Protein AF-A0A3D0ZHP4-F1 (afdb_monomer_lite)

pLDDT: mean 75.0, std 13.69, range [47.16, 89.38]

Secondary structure (DSSP, 8-state):
-----PPPP----------HHHHHHHHHHHHHHHHHHHHHHHHHHHH-TTGGGS-HHHHHHHHHHHHHHHHHHHHHHH-TT--SSTTS--

Foldseek 3Di:
DDDDDDDPDPPQPPFPPCDPVLVVVLVVLVVCLVVVLVVVLVCCVVPPVVLVVDDPVVSVVVSVVSSLVSVLVSVCSVTVSDDDCSPPDD

Radius of gyration: 19.93 Å; chains: 1; bounding box: 29×60×45 Å

Sequence (90 aa):
MPEPTTPPAKRKPSSRSMTPEKSETLKKLRSSVGHLSTTTLRQLEKSLPWYSRLSSDERSALGMVAQNGIAAFVTWYERPSSPSWILTDV

Structure (mmCI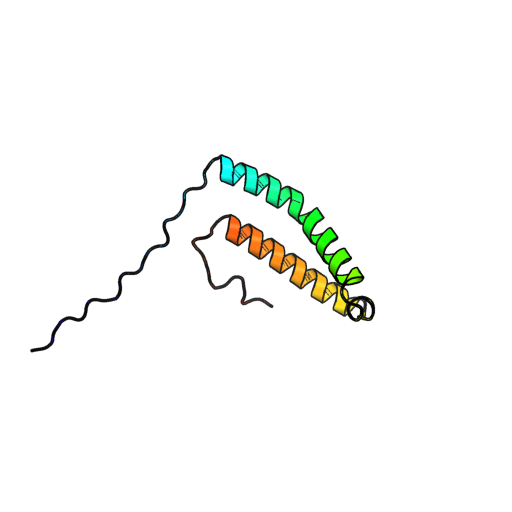F, N/CA/C/O backbone):
data_AF-A0A3D0ZHP4-F1
#
_entry.id   AF-A0A3D0ZHP4-F1
#
loop_
_atom_site.group_PDB
_atom_site.id
_atom_site.type_symbol
_atom_site.label_atom_id
_atom_site.label_alt_id
_atom_site.label_comp_id
_atom_site.label_asym_id
_atom_site.label_entity_id
_atom_site.label_seq_id
_atom_site.pdbx_PDB_ins_code
_atom_site.Cartn_x
_atom_site.Cartn_y
_atom_site.Cartn_z
_atom_site.occupancy
_atom_site.B_iso_or_equiv
_atom_site.auth_seq_id
_atom_site.auth_comp_id
_atom_site.auth_asym_id
_atom_site.auth_atom_id
_atom_site.pdbx_PDB_model_num
ATOM 1 N N . MET A 1 1 ? 8.939 -51.472 -27.650 1.00 55.38 1 MET A N 1
ATOM 2 C CA . MET A 1 1 ? 8.895 -50.142 -28.292 1.00 55.38 1 MET A CA 1
ATOM 3 C C . MET A 1 1 ? 8.530 -49.117 -27.224 1.00 55.38 1 MET A C 1
ATOM 5 O O . MET A 1 1 ? 7.386 -49.151 -26.793 1.00 55.38 1 MET A O 1
ATOM 9 N N . PRO A 1 2 ? 9.453 -48.284 -26.720 1.00 59.25 2 PRO A N 1
ATOM 10 C CA . PRO A 1 2 ? 9.082 -47.082 -25.977 1.00 59.25 2 PRO A CA 1
ATOM 11 C C . PRO A 1 2 ? 9.082 -45.860 -26.912 1.00 59.25 2 PRO A C 1
ATOM 13 O O . PRO A 1 2 ? 10.106 -45.546 -27.518 1.00 59.25 2 PRO A O 1
ATOM 16 N N . GLU A 1 3 ? 7.939 -45.185 -27.048 1.00 61.31 3 GLU A N 1
ATOM 17 C CA . GLU A 1 3 ? 7.857 -43.866 -27.690 1.00 61.31 3 GLU A CA 1
ATOM 18 C C . GLU A 1 3 ? 8.547 -42.792 -26.822 1.00 61.31 3 GLU A C 1
ATOM 20 O O . GLU A 1 3 ? 8.413 -42.816 -25.595 1.00 61.31 3 GLU A O 1
ATOM 25 N N . PRO A 1 4 ? 9.267 -41.825 -27.421 1.00 60.62 4 PRO A N 1
ATOM 26 C CA . PRO A 1 4 ? 9.832 -40.690 -26.704 1.00 60.62 4 PRO A CA 1
ATOM 27 C C . PRO A 1 4 ? 8.778 -39.583 -26.550 1.00 60.62 4 PRO A C 1
ATOM 29 O O . PRO A 1 4 ? 8.576 -38.767 -27.451 1.00 60.62 4 PRO A O 1
ATOM 32 N N . THR A 1 5 ? 8.111 -39.502 -25.398 1.00 63.28 5 THR A N 1
ATOM 33 C CA . THR A 1 5 ? 7.232 -38.357 -25.118 1.00 63.28 5 THR A CA 1
ATOM 34 C C . THR A 1 5 ? 8.084 -37.114 -24.867 1.00 63.28 5 THR A C 1
ATOM 36 O O . THR A 1 5 ? 8.838 -37.010 -23.901 1.00 63.28 5 THR A O 1
ATOM 39 N N . THR A 1 6 ? 7.978 -36.173 -25.797 1.00 64.81 6 THR A N 1
ATOM 40 C CA . THR A 1 6 ? 8.652 -34.873 -25.799 1.00 64.81 6 THR A CA 1
ATOM 41 C C . THR A 1 6 ? 8.287 -34.062 -24.539 1.00 64.81 6 THR A C 1
ATOM 43 O O . THR A 1 6 ? 7.108 -34.010 -24.184 1.00 64.81 6 THR A O 1
ATOM 46 N N . PRO A 1 7 ? 9.241 -33.387 -23.866 1.00 62.97 7 PRO A N 1
ATOM 47 C CA . PRO A 1 7 ? 8.930 -32.465 -22.772 1.00 62.97 7 PRO A CA 1
ATOM 48 C C . PRO A 1 7 ? 8.073 -31.287 -23.266 1.00 62.97 7 PRO A C 1
ATOM 50 O O . PRO A 1 7 ? 8.361 -30.744 -24.338 1.00 62.97 7 PRO A O 1
ATOM 53 N N . PRO A 1 8 ? 7.065 -30.816 -22.507 1.00 54.12 8 PRO A N 1
ATOM 54 C CA . PRO A 1 8 ? 6.275 -29.668 -22.922 1.00 54.12 8 PRO A CA 1
ATOM 55 C C . PRO A 1 8 ? 7.171 -28.429 -23.000 1.00 54.12 8 PRO A C 1
ATOM 57 O O . PRO A 1 8 ? 7.870 -28.060 -22.052 1.00 54.12 8 PRO A O 1
ATOM 60 N N . ALA A 1 9 ? 7.150 -27.800 -24.173 1.00 52.28 9 ALA A N 1
ATOM 61 C CA . ALA A 1 9 ? 7.858 -26.574 -24.481 1.00 52.28 9 ALA A CA 1
ATOM 62 C C . ALA A 1 9 ? 7.614 -25.516 -23.395 1.00 52.28 9 ALA A C 1
ATOM 64 O O . ALA A 1 9 ? 6.498 -25.022 -23.215 1.00 52.28 9 ALA A O 1
ATOM 65 N N . LYS A 1 10 ? 8.689 -25.130 -22.699 1.00 52.88 10 LYS A N 1
ATOM 66 C CA . LYS A 1 10 ? 8.739 -23.928 -21.866 1.00 52.88 10 LYS A CA 1
ATOM 67 C C . LYS A 1 10 ? 8.452 -22.726 -22.769 1.00 52.88 10 LYS A C 1
ATOM 69 O O . LYS A 1 10 ? 9.361 -22.204 -23.414 1.00 52.88 10 LYS A O 1
ATOM 74 N N . ARG A 1 11 ? 7.190 -22.296 -22.853 1.00 48.72 11 ARG A N 1
ATOM 75 C CA . ARG A 1 11 ? 6.813 -21.024 -23.480 1.00 48.72 11 ARG A CA 1
ATOM 76 C C . ARG A 1 11 ? 7.465 -19.908 -22.667 1.00 48.72 11 ARG A C 1
ATOM 78 O O . ARG A 1 11 ? 6.938 -19.495 -21.641 1.00 48.72 11 ARG A O 1
ATOM 85 N N . LYS A 1 12 ? 8.649 -19.467 -23.100 1.00 50.22 12 LYS A N 1
ATOM 86 C CA . LYS A 1 12 ? 9.297 -18.252 -22.600 1.00 50.22 12 LYS A CA 1
ATOM 87 C C . LYS A 1 12 ? 8.308 -17.103 -22.817 1.00 50.22 12 LYS A C 1
ATOM 89 O O . LYS A 1 12 ? 7.967 -16.853 -23.975 1.00 50.22 12 LYS A O 1
ATOM 94 N N . PRO A 1 13 ? 7.824 -16.422 -21.766 1.00 47.16 13 PRO A N 1
ATOM 95 C CA . PRO A 1 13 ? 7.012 -15.240 -21.968 1.00 47.16 13 PRO A CA 1
ATOM 96 C C . PRO A 1 13 ? 7.924 -14.189 -22.596 1.00 47.16 13 PRO A C 1
ATOM 98 O O . PRO A 1 13 ? 8.937 -13.794 -22.015 1.00 47.16 13 PRO A O 1
ATOM 101 N N . SER A 1 14 ? 7.602 -13.827 -23.834 1.00 51.44 14 SER A N 1
ATOM 102 C CA . SER A 1 14 ? 8.291 -12.835 -24.643 1.00 51.44 14 SER A CA 1
ATOM 103 C C . SER A 1 14 ? 8.552 -11.598 -23.787 1.00 51.44 14 SER A C 1
ATOM 105 O O . SER A 1 14 ? 7.613 -10.880 -23.446 1.00 51.44 14 SER A O 1
ATOM 107 N N . SER A 1 15 ? 9.812 -11.369 -23.400 1.00 57.56 15 SER A N 1
ATOM 108 C CA . SER A 1 15 ? 10.226 -10.126 -22.750 1.00 57.56 15 SER A CA 1
ATOM 109 C C . SER A 1 15 ? 9.897 -8.992 -23.704 1.00 57.56 15 SER A C 1
ATOM 111 O O . SER A 1 15 ? 10.638 -8.721 -24.644 1.00 57.56 15 SER A O 1
ATOM 113 N N . ARG A 1 16 ? 8.742 -8.360 -23.495 1.00 58.22 16 ARG A N 1
ATOM 114 C CA . ARG A 1 16 ? 8.360 -7.142 -24.194 1.00 58.22 16 ARG A CA 1
ATOM 115 C C . ARG A 1 16 ? 9.342 -6.078 -23.719 1.00 58.22 16 ARG A C 1
ATOM 117 O O . ARG A 1 16 ? 9.218 -5.583 -22.599 1.00 58.22 16 ARG A O 1
ATOM 124 N N . SER A 1 17 ? 10.373 -5.840 -24.526 1.00 57.66 17 SER A N 1
ATOM 125 C CA . SER A 1 17 ? 11.423 -4.850 -24.298 1.00 57.66 17 SER A CA 1
ATOM 126 C C . SER A 1 17 ? 10.801 -3.539 -23.820 1.00 57.66 17 SER A C 1
ATOM 128 O O . SER A 1 17 ? 9.763 -3.128 -24.345 1.00 57.66 17 SER A O 1
ATOM 130 N N . MET A 1 18 ? 11.392 -2.902 -22.804 1.00 60.06 18 MET A N 1
ATOM 131 C CA . MET A 1 18 ? 10.911 -1.609 -22.316 1.00 60.06 18 MET A CA 1
ATOM 132 C C . MET A 1 18 ? 10.956 -0.598 -23.462 1.00 60.06 18 MET A C 1
ATOM 134 O O . MET A 1 18 ? 12.030 -0.172 -23.876 1.00 60.06 18 MET A O 1
ATOM 138 N N . THR A 1 19 ? 9.792 -0.229 -23.991 1.00 70.81 19 THR A N 1
ATOM 139 C CA . THR A 1 19 ? 9.694 0.890 -24.923 1.00 70.81 19 THR A CA 1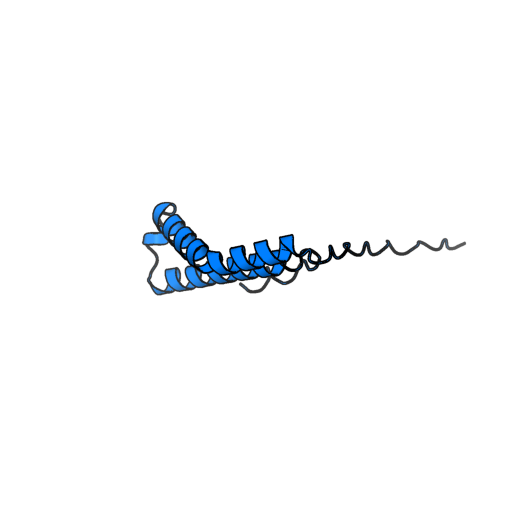
ATOM 140 C C . THR A 1 19 ? 9.921 2.196 -24.148 1.00 70.81 19 THR A C 1
ATOM 142 O O . THR A 1 19 ? 9.646 2.258 -22.940 1.00 70.81 19 THR A O 1
ATOM 145 N N . PRO A 1 20 ? 10.426 3.258 -24.796 1.00 69.50 20 PRO A N 1
ATOM 146 C CA . PRO A 1 20 ? 10.548 4.573 -24.164 1.00 69.50 20 PRO A CA 1
ATOM 147 C C . PRO A 1 20 ? 9.204 5.068 -23.598 1.00 69.50 20 PRO A C 1
ATOM 149 O O . PRO A 1 20 ? 9.166 5.579 -22.482 1.00 69.50 20 PRO A O 1
ATOM 152 N N . GLU A 1 21 ? 8.093 4.776 -24.282 1.00 75.19 21 GLU A N 1
ATOM 153 C CA . GLU A 1 21 ? 6.724 5.038 -23.810 1.00 75.19 21 GLU A CA 1
ATOM 154 C C . GLU A 1 21 ? 6.391 4.297 -22.502 1.00 75.19 21 GLU A C 1
ATOM 156 O O . GLU A 1 21 ? 5.896 4.892 -21.544 1.00 75.19 21 GLU A O 1
ATOM 161 N N . LYS A 1 22 ? 6.737 3.004 -22.400 1.00 76.00 22 LYS A N 1
ATOM 162 C CA . LYS A 1 22 ? 6.548 2.232 -21.163 1.00 76.00 22 LYS A CA 1
ATOM 163 C C . LYS A 1 22 ? 7.358 2.827 -20.014 1.00 76.00 22 LYS A C 1
ATOM 165 O O . LYS A 1 22 ? 6.877 2.863 -18.886 1.00 76.00 22 LYS A O 1
ATOM 170 N N . SER A 1 23 ? 8.568 3.304 -20.297 1.00 80.25 23 SER A N 1
ATOM 171 C CA . SER A 1 23 ? 9.469 3.890 -19.297 1.00 80.25 23 SER A CA 1
ATOM 172 C C . SER A 1 23 ? 8.949 5.229 -18.765 1.00 80.25 23 SER A C 1
ATOM 174 O O . SER A 1 23 ? 9.053 5.500 -17.569 1.00 80.25 23 SER A O 1
ATOM 176 N N . GLU A 1 24 ? 8.346 6.050 -19.627 1.00 83.56 24 GLU A N 1
ATOM 177 C CA . GLU A 1 24 ? 7.675 7.288 -19.225 1.00 83.56 24 GLU A CA 1
ATOM 178 C C . GLU A 1 24 ? 6.437 7.003 -18.367 1.00 83.56 24 GLU A C 1
ATOM 180 O O . GLU A 1 24 ? 6.277 7.592 -17.295 1.00 83.56 24 GLU A O 1
ATOM 185 N N . THR A 1 25 ? 5.609 6.036 -18.772 1.00 83.75 25 THR A N 1
ATOM 186 C CA . THR A 1 25 ? 4.459 5.585 -17.975 1.00 83.75 25 THR A CA 1
ATOM 187 C C . THR A 1 25 ? 4.894 5.032 -16.621 1.00 83.75 25 THR A C 1
ATOM 189 O O . THR A 1 25 ? 4.258 5.321 -15.613 1.00 83.75 25 THR A O 1
ATOM 192 N N . LEU A 1 26 ? 6.014 4.310 -16.552 1.00 85.19 26 LEU A N 1
ATOM 193 C CA . LEU A 1 26 ? 6.570 3.802 -15.296 1.00 85.19 26 LEU A CA 1
ATOM 194 C C . LEU A 1 26 ? 7.036 4.932 -14.371 1.00 85.19 26 LEU A C 1
ATOM 196 O O . LEU A 1 26 ? 6.789 4.887 -13.168 1.00 85.19 26 LEU A O 1
ATOM 200 N N . LYS A 1 27 ? 7.681 5.969 -14.921 1.00 85.69 27 LYS A N 1
ATOM 201 C CA . LYS A 1 27 ? 8.062 7.166 -14.157 1.00 85.69 27 LYS A CA 1
ATOM 202 C C . LYS A 1 27 ? 6.834 7.887 -13.605 1.00 85.69 27 LYS A C 1
ATOM 204 O O . LYS A 1 27 ? 6.809 8.199 -12.416 1.00 85.69 27 LYS A O 1
ATOM 209 N N . LYS A 1 28 ? 5.809 8.097 -14.439 1.00 86.94 28 LYS A N 1
ATOM 210 C CA . LYS A 1 28 ? 4.528 8.689 -14.020 1.00 86.94 28 LYS A CA 1
ATOM 211 C C . LYS A 1 28 ? 3.869 7.842 -12.933 1.00 86.94 28 LYS A C 1
ATOM 213 O O . LYS A 1 28 ? 3.525 8.370 -11.884 1.00 86.94 28 LYS A O 1
ATOM 218 N N . LEU A 1 29 ? 3.803 6.524 -13.129 1.00 86.38 29 LEU A N 1
ATOM 219 C CA . LEU A 1 29 ? 3.244 5.586 -12.160 1.00 86.38 29 LEU A CA 1
ATOM 220 C C . LEU A 1 29 ? 3.975 5.674 -10.817 1.00 86.38 29 LEU A C 1
ATOM 222 O O . LEU A 1 29 ? 3.326 5.911 -9.806 1.00 86.38 29 LEU A O 1
ATOM 226 N N . ARG A 1 30 ? 5.312 5.573 -10.801 1.00 84.88 30 ARG A N 1
ATOM 227 C CA . ARG A 1 30 ? 6.125 5.700 -9.576 1.00 84.88 30 ARG A CA 1
ATOM 228 C C . ARG A 1 30 ? 5.909 7.039 -8.873 1.00 84.88 30 ARG A C 1
ATOM 230 O O . ARG A 1 30 ? 5.799 7.064 -7.653 1.00 84.88 30 ARG A O 1
ATOM 237 N N . SER A 1 31 ? 5.797 8.132 -9.628 1.00 88.00 31 SER A N 1
ATOM 238 C CA . SER A 1 31 ? 5.506 9.456 -9.066 1.00 88.00 31 SER A CA 1
ATOM 239 C C . SER A 1 31 ? 4.094 9.558 -8.477 1.00 88.00 31 SER A C 1
ATOM 241 O O . SER A 1 31 ? 3.875 10.353 -7.566 1.00 88.00 31 SER A O 1
ATOM 243 N N . SER A 1 32 ? 3.136 8.774 -8.976 1.00 86.75 32 SER A N 1
ATOM 244 C CA . SER A 1 32 ? 1.747 8.763 -8.502 1.00 86.75 32 SER A CA 1
ATOM 245 C C . SER A 1 32 ? 1.474 7.735 -7.397 1.00 86.75 32 SER A C 1
ATOM 247 O O . SER A 1 32 ? 0.420 7.809 -6.771 1.00 86.75 32 SER A O 1
ATOM 249 N N . VAL A 1 33 ? 2.404 6.814 -7.109 1.00 85.44 33 VAL A N 1
ATOM 250 C CA . VAL A 1 33 ? 2.239 5.753 -6.092 1.00 85.44 33 VAL A CA 1
ATOM 251 C C . VAL A 1 33 ? 1.891 6.316 -4.718 1.00 85.44 33 VAL A C 1
ATOM 253 O O . VAL A 1 33 ? 0.936 5.852 -4.107 1.00 85.44 33 VAL A O 1
ATOM 256 N N . GLY A 1 34 ? 2.601 7.342 -4.239 1.00 84.00 34 GLY A N 1
ATOM 257 C CA . GLY A 1 34 ? 2.322 7.917 -2.915 1.00 84.00 34 GLY A CA 1
ATOM 258 C C . GLY A 1 34 ? 0.906 8.497 -2.808 1.00 84.00 34 GLY A C 1
ATOM 259 O O . GLY A 1 34 ? 0.208 8.298 -1.809 1.00 84.00 34 GLY A O 1
ATOM 260 N N . HIS A 1 35 ? 0.447 9.153 -3.877 1.00 88.06 35 HIS A N 1
ATOM 261 C CA . HIS A 1 35 ? -0.920 9.658 -3.971 1.00 88.06 35 HIS A CA 1
ATOM 262 C C . HIS A 1 35 ? -1.937 8.508 -4.022 1.00 88.06 35 HIS A C 1
ATOM 264 O O . HIS A 1 35 ? -2.936 8.540 -3.310 1.00 88.06 35 HIS A O 1
ATOM 270 N N . LEU A 1 36 ? -1.659 7.460 -4.804 1.00 85.12 36 LEU A N 1
ATOM 271 C CA . LEU A 1 36 ? -2.509 6.275 -4.916 1.00 85.12 36 LEU A CA 1
ATOM 272 C C . LEU A 1 36 ? -2.664 5.543 -3.576 1.00 85.12 36 LEU A C 1
ATOM 274 O O . LEU A 1 36 ? -3.789 5.214 -3.199 1.00 85.12 36 LEU A O 1
ATOM 278 N N . SER A 1 37 ? -1.574 5.332 -2.835 1.00 82.88 37 SER A N 1
ATOM 279 C CA . SER A 1 37 ? -1.604 4.711 -1.504 1.00 82.88 37 SER A CA 1
ATOM 280 C C . SER A 1 37 ? -2.482 5.507 -0.544 1.00 82.88 37 SER A C 1
ATOM 282 O O . SER A 1 37 ? -3.347 4.952 0.130 1.00 82.88 37 SER A O 1
ATOM 284 N N . THR A 1 38 ? -2.317 6.830 -0.539 1.00 85.19 38 THR A N 1
ATOM 285 C CA . THR A 1 38 ? -3.084 7.736 0.324 1.00 85.19 38 THR A CA 1
ATOM 286 C C . THR A 1 38 ? -4.577 7.723 -0.017 1.00 85.19 38 THR A C 1
ATOM 288 O O . THR A 1 38 ? -5.426 7.700 0.875 1.00 85.19 38 THR A O 1
ATOM 291 N N . THR A 1 39 ? -4.916 7.728 -1.307 1.00 89.38 39 THR A N 1
ATOM 292 C CA . THR A 1 39 ? -6.305 7.650 -1.779 1.00 89.38 39 THR A CA 1
ATOM 293 C C . THR A 1 39 ? -6.929 6.299 -1.452 1.00 89.38 39 THR A C 1
ATOM 295 O O . THR A 1 39 ? -8.067 6.249 -0.993 1.00 89.38 39 THR A O 1
ATOM 298 N N . THR A 1 40 ? -6.176 5.210 -1.612 1.00 85.50 40 THR A N 1
ATOM 299 C CA . THR A 1 40 ? -6.627 3.856 -1.264 1.00 85.50 40 THR A CA 1
ATOM 300 C C . THR A 1 40 ? -6.930 3.755 0.227 1.00 85.50 40 THR A C 1
ATOM 302 O O . THR A 1 40 ? -8.004 3.293 0.598 1.00 85.50 40 THR A O 1
ATOM 305 N N . LEU A 1 41 ? -6.040 4.263 1.083 1.00 83.69 41 LEU A N 1
ATOM 306 C CA . LEU A 1 41 ? -6.230 4.255 2.533 1.00 83.69 41 LEU A CA 1
ATOM 307 C C . LEU A 1 41 ? -7.498 5.015 2.952 1.00 83.69 41 LEU A C 1
ATOM 309 O O . LEU A 1 41 ? -8.328 4.472 3.677 1.00 83.69 41 LEU A O 1
ATOM 313 N N . ARG A 1 42 ? -7.709 6.225 2.417 1.00 87.69 42 ARG A N 1
ATOM 314 C CA . ARG A 1 42 ? -8.951 6.988 2.647 1.00 87.69 42 ARG A CA 1
ATOM 315 C C . ARG A 1 42 ? -10.189 6.255 2.144 1.00 87.69 42 ARG A C 1
ATOM 317 O O . ARG A 1 42 ? -11.248 6.326 2.764 1.00 87.69 42 ARG A O 1
ATOM 324 N N . GLN A 1 43 ? -10.080 5.573 1.006 1.00 87.94 43 GLN A N 1
ATOM 325 C CA . GLN A 1 43 ? -11.190 4.805 0.461 1.00 87.94 43 GLN A CA 1
ATOM 326 C C . GLN A 1 43 ? -11.534 3.618 1.366 1.00 87.94 43 GLN A C 1
ATOM 328 O O . GLN A 1 43 ? -12.720 3.355 1.559 1.00 87.94 43 GLN A O 1
ATOM 333 N N . LEU A 1 44 ? -10.543 2.939 1.952 1.00 85.69 44 LEU A N 1
ATOM 334 C CA . LEU A 1 44 ? -10.758 1.873 2.935 1.00 85.69 44 LEU A CA 1
ATOM 335 C C . LEU A 1 44 ? -11.471 2.412 4.182 1.00 85.69 44 LEU A C 1
ATOM 337 O O . LEU A 1 44 ? -12.505 1.866 4.557 1.00 85.69 44 LEU A O 1
ATOM 341 N N . GLU A 1 45 ? -11.007 3.532 4.745 1.00 84.50 45 GLU A N 1
ATOM 342 C CA . GLU A 1 45 ? -11.660 4.199 5.887 1.00 84.50 45 GLU A CA 1
ATOM 343 C C . GLU A 1 45 ? -13.120 4.569 5.601 1.00 84.50 45 GLU A C 1
ATOM 345 O O . GLU A 1 45 ? -13.993 4.409 6.455 1.00 84.50 45 GLU A O 1
ATOM 350 N N . LYS A 1 46 ? -13.402 5.041 4.383 1.00 87.56 46 LYS A N 1
ATOM 351 C CA . LYS A 1 46 ? -14.751 5.436 3.967 1.00 87.56 46 LYS A CA 1
ATOM 352 C C . LYS A 1 46 ? -15.661 4.243 3.667 1.00 87.56 46 LYS A C 1
ATOM 354 O O . LYS A 1 46 ?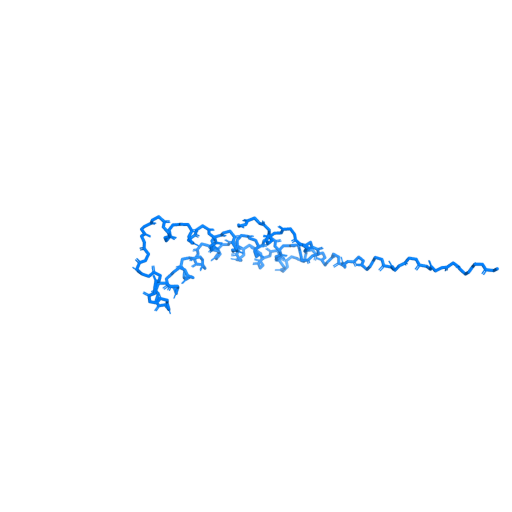 -16.862 4.316 3.912 1.00 87.56 46 LYS A O 1
ATOM 359 N N . SER A 1 47 ? -15.113 3.181 3.078 1.00 88.12 47 SER A N 1
ATOM 360 C CA . SER A 1 47 ? -15.906 2.076 2.513 1.00 88.12 47 SER A CA 1
ATOM 361 C C . SER A 1 47 ? -16.107 0.922 3.483 1.00 88.12 47 SER A C 1
ATOM 363 O O . SER A 1 47 ? -17.019 0.124 3.288 1.00 88.12 47 SER A O 1
ATOM 365 N N . LEU A 1 48 ? -15.257 0.801 4.505 1.00 86.62 48 LEU A N 1
ATOM 366 C CA . LEU A 1 48 ? -15.240 -0.337 5.416 1.00 86.62 48 LEU A CA 1
ATOM 367 C C . LEU A 1 48 ? -15.554 0.143 6.841 1.00 86.62 48 LEU A C 1
ATOM 369 O O . LEU A 1 48 ? -14.657 0.595 7.553 1.00 86.62 48 LEU A O 1
ATOM 373 N N . PRO A 1 49 ? -16.808 0.003 7.314 1.00 83.94 49 PRO A N 1
ATOM 374 C CA . PRO A 1 49 ? -17.214 0.450 8.650 1.00 83.94 49 PRO A CA 1
ATOM 375 C C . PRO A 1 49 ? -16.417 -0.184 9.799 1.00 83.94 49 PRO A C 1
ATOM 377 O O . PRO A 1 49 ? -16.346 0.379 10.889 1.00 83.94 49 PRO A O 1
ATOM 380 N N . TRP A 1 50 ? -15.835 -1.363 9.570 1.00 86.38 50 TRP A N 1
ATOM 381 C CA . TRP A 1 50 ? -14.980 -2.066 10.525 1.00 86.38 50 TRP A CA 1
ATOM 382 C C . TRP A 1 50 ? -13.541 -1.536 10.539 1.00 86.38 50 TRP A C 1
ATOM 384 O O . TRP A 1 50 ? -12.898 -1.595 11.581 1.00 86.38 50 TRP A O 1
ATOM 394 N N . TYR A 1 51 ? -13.053 -0.958 9.437 1.00 83.88 51 TYR A N 1
ATOM 395 C CA . TYR A 1 51 ? -11.686 -0.443 9.328 1.00 83.88 51 TYR A CA 1
ATOM 396 C C . TYR A 1 51 ? -11.452 0.729 10.288 1.00 83.88 51 TYR A C 1
ATOM 398 O O . TYR A 1 51 ? -10.455 0.779 11.003 1.00 83.88 51 TYR A O 1
ATOM 406 N N . SER A 1 52 ? -12.437 1.621 10.403 1.00 80.81 52 SER A N 1
ATOM 407 C CA . SER A 1 52 ? -12.412 2.737 11.358 1.00 80.81 52 SER A CA 1
ATOM 408 C C . SER A 1 52 ? -12.504 2.295 12.825 1.00 80.81 52 SER A C 1
ATOM 410 O O . SER A 1 52 ? -12.199 3.085 13.717 1.00 80.81 52 SER A O 1
ATOM 412 N N . ARG A 1 53 ? -12.919 1.045 13.091 1.00 86.38 53 ARG A N 1
ATOM 413 C CA . ARG A 1 53 ? -13.019 0.470 14.446 1.00 86.38 53 ARG A CA 1
ATOM 414 C C . ARG A 1 53 ? -11.740 -0.227 14.903 1.00 86.38 53 ARG A C 1
ATOM 416 O O . ARG A 1 53 ? -11.620 -0.509 16.089 1.00 86.38 53 ARG A O 1
ATOM 423 N N . LEU A 1 54 ? -10.808 -0.489 13.989 1.00 88.06 54 LEU A N 1
ATOM 424 C CA . LEU A 1 54 ? -9.514 -1.085 14.307 1.00 88.06 54 LEU A CA 1
ATOM 425 C C . LEU A 1 54 ? -8.696 -0.175 15.227 1.00 88.06 54 LEU A C 1
ATOM 427 O O . LEU A 1 54 ? -8.807 1.054 15.160 1.00 88.06 54 LEU A O 1
ATOM 431 N N . SER A 1 55 ? -7.836 -0.769 16.046 1.00 86.62 55 SER A N 1
ATOM 432 C CA . SER A 1 55 ? -6.810 -0.058 16.807 1.00 86.62 55 SER A CA 1
ATOM 433 C C . SER A 1 55 ? -5.782 0.609 15.881 1.00 86.62 55 SER A C 1
ATOM 435 O O . SER A 1 55 ? -5.692 0.315 14.687 1.00 86.62 55 SER A O 1
ATOM 437 N N . SER A 1 56 ? -4.992 1.539 16.423 1.00 85.50 56 SER A N 1
ATOM 438 C CA . SER A 1 56 ? -3.950 2.225 15.644 1.00 85.50 56 SER A CA 1
ATOM 439 C C . SER A 1 56 ? -2.902 1.257 15.080 1.00 85.50 56 SER A C 1
ATOM 441 O O . SER A 1 56 ? -2.363 1.506 14.002 1.00 85.50 56 SER A O 1
ATOM 443 N N . ASP A 1 57 ? -2.623 0.164 15.792 1.00 88.44 57 ASP A N 1
ATOM 444 C CA . ASP A 1 57 ? -1.657 -0.858 15.386 1.00 88.44 57 ASP A CA 1
ATOM 445 C C . ASP A 1 57 ? -2.183 -1.681 14.199 1.00 88.44 57 ASP A C 1
ATOM 447 O O . ASP A 1 57 ? -1.551 -1.739 13.146 1.00 88.44 57 ASP A O 1
ATOM 451 N N . GLU A 1 58 ? -3.422 -2.174 14.292 1.00 88.31 58 GLU A N 1
ATOM 452 C CA . GLU A 1 58 ? -4.083 -2.931 13.220 1.00 88.31 58 GLU A CA 1
ATOM 453 C C . GLU A 1 58 ? -4.245 -2.106 11.932 1.00 88.31 58 GLU A C 1
ATOM 455 O O . GLU A 1 58 ? -4.019 -2.611 10.829 1.00 88.31 58 GLU A O 1
ATOM 460 N N . ARG A 1 59 ? -4.582 -0.812 12.043 1.00 87.88 59 ARG A N 1
ATOM 461 C CA . ARG A 1 59 ? -4.627 0.090 10.875 1.00 87.88 59 ARG A CA 1
ATOM 462 C C . ARG A 1 59 ? -3.248 0.298 10.257 1.00 87.88 59 ARG A C 1
ATOM 464 O O . ARG A 1 59 ? -3.141 0.411 9.037 1.00 87.88 59 ARG A O 1
ATOM 471 N N . SER A 1 60 ? -2.201 0.343 11.076 1.00 86.44 60 SER A N 1
ATOM 472 C CA . SER A 1 60 ? -0.823 0.495 10.599 1.00 86.44 60 SER A CA 1
ATOM 473 C C . SER A 1 60 ? -0.342 -0.768 9.880 1.00 86.44 60 SER A C 1
ATOM 475 O O . SER A 1 60 ? 0.253 -0.667 8.806 1.00 86.44 60 SER A O 1
ATOM 477 N N . ALA A 1 61 ? -0.679 -1.951 10.403 1.00 86.88 61 ALA A N 1
ATOM 478 C CA . ALA A 1 61 ? -0.403 -3.235 9.762 1.00 86.88 61 ALA A CA 1
ATOM 479 C C . ALA A 1 61 ? -1.100 -3.355 8.395 1.00 86.88 61 ALA A C 1
ATOM 481 O O . ALA A 1 61 ? -0.457 -3.662 7.390 1.00 86.88 61 ALA A O 1
ATOM 482 N N . LEU A 1 62 ? -2.391 -3.015 8.31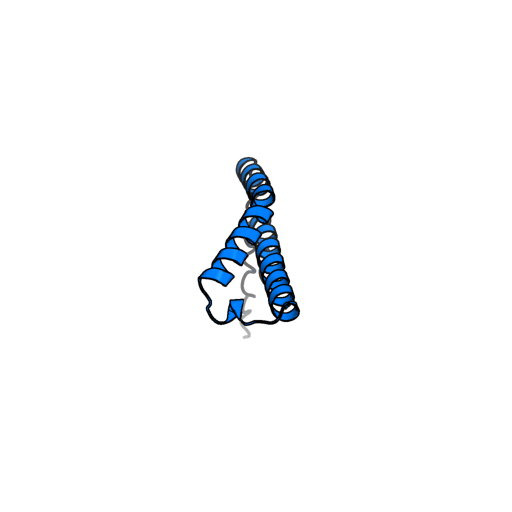2 1.00 85.31 62 LEU A N 1
ATOM 483 C CA . LEU A 1 62 ? -3.118 -3.002 7.035 1.00 85.31 62 LEU A CA 1
ATOM 484 C C . LEU A 1 62 ? -2.575 -1.950 6.060 1.00 85.31 62 LEU A C 1
ATOM 486 O O . LEU A 1 62 ? -2.495 -2.197 4.855 1.00 85.31 62 LEU A O 1
ATOM 490 N N . GLY A 1 63 ? -2.154 -0.793 6.574 1.00 84.00 63 GLY A N 1
ATOM 491 C CA . GLY A 1 63 ? -1.477 0.233 5.788 1.00 84.00 63 GLY A CA 1
ATOM 492 C C . GLY A 1 63 ? -0.170 -0.264 5.163 1.00 84.00 63 GLY A C 1
ATOM 493 O O . GLY A 1 63 ? 0.117 0.082 4.016 1.00 84.00 63 GLY A O 1
ATOM 494 N N . MET A 1 64 ? 0.602 -1.095 5.872 1.00 86.50 64 MET A N 1
ATOM 495 C CA . MET A 1 64 ? 1.805 -1.736 5.324 1.00 86.50 64 MET A CA 1
ATOM 496 C C . MET A 1 64 ? 1.469 -2.756 4.235 1.00 86.50 64 MET A C 1
ATOM 498 O O . MET A 1 64 ? 2.091 -2.728 3.176 1.00 86.50 64 MET A O 1
ATOM 502 N N . VAL A 1 65 ? 0.443 -3.589 4.427 1.00 86.25 65 VAL A N 1
ATOM 503 C CA . VAL A 1 65 ? -0.004 -4.547 3.398 1.00 86.25 65 VAL A CA 1
ATOM 504 C C . VAL A 1 65 ? -0.422 -3.824 2.113 1.00 86.25 65 VAL A C 1
ATOM 506 O O . VAL A 1 65 ? -0.021 -4.217 1.017 1.00 86.25 65 VAL A O 1
ATOM 509 N N . ALA A 1 66 ? -1.169 -2.724 2.231 1.00 85.38 66 ALA A N 1
ATOM 510 C CA . ALA A 1 66 ? -1.566 -1.916 1.080 1.00 85.38 66 ALA A CA 1
ATOM 511 C C . ALA A 1 66 ? -0.353 -1.308 0.351 1.00 85.38 66 ALA A C 1
ATOM 513 O O . ALA A 1 66 ? -0.282 -1.343 -0.879 1.00 85.38 66 ALA A O 1
ATOM 514 N N . GLN A 1 67 ? 0.625 -0.786 1.098 1.00 80.56 67 GLN A N 1
ATOM 515 C CA . GLN A 1 67 ? 1.861 -0.245 0.528 1.00 80.56 67 GLN A CA 1
ATOM 516 C C . GLN A 1 67 ? 2.683 -1.324 -0.191 1.00 80.56 67 GLN A C 1
ATOM 518 O O . GLN A 1 67 ? 3.112 -1.103 -1.327 1.00 80.56 67 GLN A O 1
ATOM 523 N N . ASN A 1 68 ? 2.833 -2.504 0.417 1.00 86.31 68 ASN A N 1
ATOM 524 C CA . ASN A 1 68 ? 3.536 -3.642 -0.174 1.00 86.31 68 ASN A CA 1
ATOM 525 C C . ASN A 1 68 ? 2.843 -4.120 -1.456 1.00 86.31 68 ASN A C 1
ATOM 527 O O . ASN A 1 68 ? 3.508 -4.331 -2.471 1.00 86.31 68 ASN A O 1
ATOM 531 N N . GLY A 1 69 ? 1.509 -4.193 -1.462 1.00 83.12 69 GLY A N 1
ATOM 532 C CA . GLY A 1 69 ? 0.725 -4.544 -2.648 1.00 83.12 69 GLY A CA 1
ATOM 533 C C . GLY A 1 69 ? 0.907 -3.563 -3.814 1.00 83.12 69 GLY A C 1
ATOM 534 O O . GLY A 1 69 ? 1.024 -3.972 -4.971 1.00 83.12 69 GLY A O 1
ATOM 535 N N . ILE A 1 70 ? 1.000 -2.260 -3.533 1.00 82.56 70 ILE A N 1
ATOM 536 C CA . ILE A 1 70 ? 1.228 -1.241 -4.569 1.00 82.56 70 ILE A CA 1
ATOM 537 C C . ILE A 1 70 ? 2.668 -1.315 -5.107 1.00 82.56 70 ILE A C 1
ATOM 539 O O . ILE A 1 70 ? 2.878 -1.234 -6.319 1.00 82.56 70 ILE A O 1
ATOM 543 N N . ALA A 1 71 ? 3.667 -1.522 -4.245 1.00 82.94 71 ALA A N 1
ATOM 544 C CA . ALA A 1 71 ? 5.059 -1.706 -4.668 1.00 82.94 71 ALA A CA 1
ATOM 545 C C . ALA A 1 71 ? 5.240 -2.974 -5.528 1.00 82.94 71 ALA A C 1
ATOM 547 O O . ALA A 1 71 ? 5.909 -2.950 -6.570 1.00 82.94 71 ALA A O 1
ATOM 548 N N . ALA A 1 72 ? 4.576 -4.060 -5.133 1.00 81.25 72 ALA A N 1
ATOM 549 C CA . ALA A 1 72 ? 4.465 -5.298 -5.891 1.00 81.25 72 ALA A CA 1
ATOM 550 C C . ALA A 1 72 ? 3.880 -5.064 -7.291 1.00 81.25 72 ALA A C 1
ATOM 552 O O . ALA A 1 72 ? 4.453 -5.508 -8.290 1.00 81.25 72 ALA A O 1
ATOM 553 N N . PHE A 1 73 ? 2.784 -4.306 -7.379 1.00 82.75 73 PHE A N 1
ATOM 554 C CA . PHE A 1 73 ? 2.150 -3.955 -8.647 1.00 82.75 73 PHE A CA 1
ATOM 555 C C . PHE A 1 73 ? 3.086 -3.172 -9.579 1.00 82.75 73 PHE A C 1
ATOM 557 O O . PHE A 1 73 ? 3.201 -3.503 -10.759 1.00 82.75 73 PHE A O 1
ATOM 564 N N . VAL A 1 74 ? 3.804 -2.169 -9.064 1.00 82.31 74 VAL A N 1
ATOM 565 C CA . VAL A 1 74 ? 4.764 -1.376 -9.857 1.00 82.31 74 VAL A CA 1
ATOM 566 C C . VAL A 1 74 ? 5.907 -2.249 -10.379 1.00 82.31 74 VAL A C 1
ATOM 568 O O . VAL A 1 74 ? 6.307 -2.124 -11.538 1.00 82.31 74 VAL A O 1
ATOM 571 N N . THR A 1 75 ? 6.403 -3.162 -9.543 1.00 81.19 75 THR A N 1
ATOM 572 C CA . THR A 1 75 ? 7.470 -4.108 -9.898 1.00 81.19 75 THR A CA 1
ATOM 573 C C . THR A 1 75 ? 7.016 -5.082 -10.986 1.00 81.19 75 THR A C 1
ATOM 575 O O . THR A 1 75 ? 7.735 -5.316 -11.961 1.00 81.19 75 THR A O 1
ATOM 578 N N . TRP A 1 76 ? 5.794 -5.607 -10.872 1.00 81.19 76 TRP A N 1
ATOM 579 C CA . TRP A 1 76 ? 5.178 -6.428 -11.913 1.00 81.19 76 TRP A CA 1
ATOM 580 C C . TRP A 1 76 ? 4.987 -5.646 -13.219 1.00 81.19 76 TRP A C 1
ATOM 582 O O . TRP A 1 76 ? 5.305 -6.148 -14.298 1.00 81.19 76 TRP A O 1
ATOM 592 N N . TYR A 1 77 ? 4.538 -4.391 -13.138 1.00 77.75 77 TYR A N 1
ATOM 593 C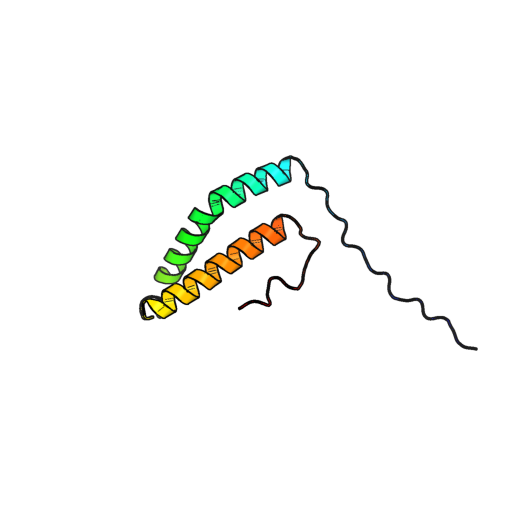 CA . TYR A 1 77 ? 4.340 -3.541 -14.311 1.00 77.75 77 TYR A CA 1
ATOM 594 C C . TYR A 1 77 ? 5.659 -3.284 -15.063 1.00 77.75 77 TYR A C 1
ATOM 596 O O . TYR A 1 77 ? 5.704 -3.288 -16.300 1.00 77.75 77 TYR A O 1
ATOM 604 N N . GLU A 1 78 ? 6.769 -3.146 -14.331 1.00 75.94 78 GLU A N 1
ATOM 605 C CA . GLU A 1 78 ? 8.118 -3.075 -14.897 1.00 75.94 78 GLU A CA 1
ATOM 606 C C . GLU A 1 78 ? 8.480 -4.355 -15.664 1.00 75.94 78 GLU A C 1
ATOM 608 O O . GLU A 1 78 ? 8.891 -4.279 -16.830 1.00 75.94 78 GLU A O 1
ATOM 613 N N . ARG A 1 79 ? 8.249 -5.532 -15.065 1.00 72.75 79 ARG A N 1
ATOM 614 C CA . ARG A 1 79 ? 8.612 -6.848 -15.622 1.00 72.75 79 ARG A CA 1
ATOM 615 C C . ARG A 1 79 ? 7.434 -7.842 -15.602 1.00 72.75 79 ARG A C 1
ATOM 617 O O . ARG A 1 79 ? 7.407 -8.741 -14.762 1.00 72.75 79 ARG A O 1
ATOM 624 N N . PRO A 1 80 ? 6.517 -7.783 -16.586 1.00 65.12 80 PRO A N 1
ATOM 625 C CA . PRO A 1 80 ? 5.336 -8.651 -16.611 1.00 65.12 80 PRO A CA 1
ATOM 626 C C . PRO A 1 80 ? 5.653 -10.140 -16.865 1.00 65.12 80 PRO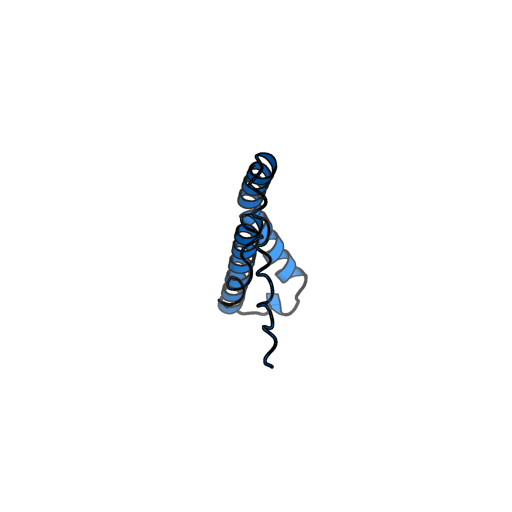 A C 1
ATOM 628 O O . PRO A 1 80 ? 4.797 -10.985 -16.627 1.00 65.12 80 PRO A O 1
ATOM 631 N N . SER A 1 81 ? 6.873 -10.480 -17.317 1.00 62.97 81 SER A N 1
ATOM 632 C CA . SER A 1 81 ? 7.341 -11.870 -17.513 1.00 62.97 81 SER A CA 1
ATOM 633 C C . SER A 1 81 ? 7.780 -12.589 -16.233 1.00 62.97 81 SER A C 1
ATOM 635 O O . SER A 1 81 ? 8.143 -13.761 -16.318 1.00 62.97 81 SER A O 1
ATOM 637 N N . SER A 1 82 ? 7.747 -11.943 -15.063 1.00 53.50 82 SER A N 1
ATOM 638 C CA . SER A 1 82 ? 8.136 -12.580 -13.797 1.00 53.50 82 SER A CA 1
ATOM 639 C C . SER A 1 82 ? 6.946 -12.736 -12.839 1.00 53.50 82 SER A C 1
ATOM 641 O O . SER A 1 82 ? 6.796 -11.914 -11.935 1.00 53.50 82 SER A O 1
ATOM 643 N N . PRO A 1 83 ? 6.099 -13.774 -12.988 1.00 57.38 83 PRO A N 1
ATOM 644 C CA . PRO A 1 83 ? 5.046 -14.067 -12.026 1.00 57.38 83 PRO A CA 1
ATOM 645 C C . PRO A 1 83 ? 5.390 -15.290 -11.161 1.00 57.38 83 PRO A C 1
ATOM 647 O O . PRO A 1 83 ? 5.627 -16.370 -11.698 1.00 57.38 83 PRO A O 1
ATOM 650 N N . SER A 1 84 ? 5.374 -15.110 -9.834 1.00 51.28 84 SER A N 1
ATOM 651 C CA . SER A 1 84 ? 4.780 -16.053 -8.854 1.00 51.28 84 SER A CA 1
ATOM 652 C C . SER A 1 84 ? 5.110 -15.702 -7.396 1.00 51.28 84 SER A C 1
ATOM 654 O O . SER A 1 84 ? 4.280 -15.935 -6.531 1.00 51.28 84 SER A O 1
ATOM 656 N N . TRP A 1 85 ? 6.273 -15.107 -7.106 1.00 58.50 85 TRP A N 1
ATOM 657 C CA . TRP A 1 85 ? 6.765 -14.965 -5.722 1.00 58.50 85 TRP A CA 1
ATOM 658 C C . TRP A 1 85 ? 6.308 -13.697 -4.985 1.00 58.50 85 TRP A C 1
ATOM 660 O O . TRP A 1 85 ? 6.288 -13.684 -3.758 1.00 58.50 85 TRP A O 1
ATOM 670 N N . ILE A 1 86 ? 5.894 -12.652 -5.708 1.00 58.97 86 ILE A N 1
ATOM 671 C CA . ILE A 1 86 ? 5.563 -11.339 -5.122 1.00 58.97 86 ILE A CA 1
ATOM 672 C C . ILE A 1 86 ? 4.266 -11.374 -4.275 1.00 58.97 86 ILE A C 1
ATOM 674 O O . ILE A 1 86 ? 4.030 -10.477 -3.476 1.00 58.97 86 ILE A O 1
ATOM 678 N N . LEU A 1 87 ? 3.445 -12.426 -4.386 1.00 53.03 87 LEU A N 1
ATOM 679 C CA . LEU A 1 87 ? 2.217 -12.585 -3.592 1.00 53.03 87 LEU A CA 1
ATOM 680 C C . LEU A 1 87 ? 2.402 -13.409 -2.299 1.00 53.03 87 LEU A C 1
ATOM 682 O O . LEU A 1 87 ? 1.413 -13.674 -1.627 1.00 53.03 87 LEU A O 1
ATOM 686 N N . THR A 1 88 ? 3.625 -13.852 -1.977 1.00 50.97 88 THR A N 1
ATOM 687 C CA . THR A 1 88 ? 3.873 -14.844 -0.902 1.00 50.97 88 THR A CA 1
ATOM 688 C C . THR A 1 88 ? 4.378 -14.253 0.418 1.00 50.97 88 THR A C 1
ATOM 690 O O . THR A 1 88 ? 4.537 -15.010 1.367 1.00 50.97 88 THR A O 1
ATOM 693 N N . ASP A 1 89 ? 4.655 -12.948 0.492 1.00 54.75 89 ASP A N 1
ATOM 694 C CA . ASP A 1 89 ? 5.251 -12.313 1.683 1.00 54.75 89 ASP A CA 1
ATOM 695 C C . ASP A 1 89 ? 4.254 -11.371 2.381 1.00 54.75 89 ASP A C 1
ATOM 697 O O . ASP A 1 89 ? 4.435 -10.153 2.437 1.00 54.75 89 ASP A O 1
ATOM 701 N N . VAL A 1 90 ? 3.146 -11.959 2.843 1.00 47.78 90 VAL A N 1
ATOM 702 C CA . VAL A 1 90 ? 2.225 -11.401 3.849 1.00 47.78 90 VAL A CA 1
ATOM 703 C C . VAL A 1 90 ? 1.897 -12.497 4.851 1.00 47.78 90 VAL A C 1
ATOM 705 O O . VAL A 1 90 ? 1.584 -13.619 4.392 1.00 47.78 90 VAL A O 1
#